Protein AF-A0AAW8L428-F1 (afdb_monomer_lite)

Radius of gyration: 13.75 Å; chains: 1; bounding box: 32×31×36 Å

Secondary structure (DSSP, 8-state):
--B-SSSS-B--B-HHHHHHHHHHHHHTT-----B-TT-BSPPB-GGGGSTTT--HHHHHHHH-HHHHHHHHTBBPGGG--TT-

pLDDT: mean 94.39, std 6.4, range [62.78, 98.5]

Foldseek 3Di:
DDDDDPDRADAFDLQVVVLVVVVVCVVVVDDDAAEDQVFAATGHGPVSCDPVNCDPSNVVLVPDPVNNVRNRGHHHPVVDDPVD

Structure (mmCIF, N/CA/C/O backbone):
data_AF-A0AAW8L428-F1
#
_entry.id   AF-A0AAW8L428-F1
#
loop_
_atom_site.group_PDB
_atom_site.id
_atom_site.type_symbol
_atom_site.label_atom_id
_atom_site.label_alt_id
_atom_site.label_comp_id
_atom_site.label_asym_id
_atom_site.label_entity_id
_atom_site.label_seq_id
_atom_site.pdbx_PDB_ins_code
_atom_site.Cartn_x
_atom_site.Cartn_y
_atom_site.Cartn_z
_atom_site.occupancy
_atom_site.B_iso_or_equiv
_atom_site.auth_seq_id
_atom_site.auth_comp_id
_atom_site.auth_asym_id
_atom_site.auth_atom_id
_atom_site.pdbx_PDB_model_num
ATOM 1 N N . VAL A 1 1 ? 7.950 -12.096 -6.911 1.00 62.78 1 VAL A N 1
ATOM 2 C CA . VAL A 1 1 ? 8.240 -10.710 -7.351 1.00 62.78 1 VAL A CA 1
ATOM 3 C C . VAL A 1 1 ? 7.428 -10.459 -8.603 1.00 62.78 1 VAL A C 1
ATOM 5 O O . VAL A 1 1 ? 7.570 -11.242 -9.534 1.00 62.78 1 VAL A O 1
ATOM 8 N N . SER A 1 2 ? 6.557 -9.450 -8.605 1.00 77.81 2 SER A N 1
ATOM 9 C CA . SER A 1 2 ? 5.764 -9.096 -9.789 1.00 77.81 2 SER A CA 1
ATOM 10 C C . SER A 1 2 ? 6.629 -8.321 -10.782 1.00 77.81 2 SER A C 1
ATOM 12 O O . SER A 1 2 ? 7.475 -7.522 -10.375 1.00 77.81 2 SER A O 1
ATOM 14 N N . ARG A 1 3 ? 6.461 -8.590 -12.078 1.00 84.56 3 ARG A N 1
ATOM 15 C CA . ARG A 1 3 ? 7.222 -7.957 -13.163 1.00 84.56 3 ARG A CA 1
ATOM 16 C C . ARG A 1 3 ? 6.305 -7.594 -14.323 1.00 84.56 3 ARG A C 1
ATOM 18 O O . ARG A 1 3 ? 5.266 -8.228 -14.505 1.00 84.56 3 ARG A O 1
ATOM 25 N N . TYR A 1 4 ? 6.705 -6.596 -15.101 1.00 85.31 4 TYR A N 1
ATOM 26 C CA . TYR A 1 4 ? 6.075 -6.313 -16.388 1.00 85.31 4 TYR A CA 1
ATOM 27 C C . TYR A 1 4 ? 6.322 -7.472 -17.366 1.00 85.31 4 TYR A C 1
ATOM 29 O O . TYR A 1 4 ? 7.321 -8.181 -17.268 1.00 85.31 4 TYR A O 1
ATOM 37 N N . LYS A 1 5 ? 5.398 -7.680 -18.307 1.00 82.31 5 LYS A N 1
ATOM 38 C CA . LYS A 1 5 ? 5.418 -8.840 -19.210 1.00 82.31 5 LYS A CA 1
ATOM 39 C C . LYS A 1 5 ? 6.611 -8.839 -20.175 1.00 82.31 5 LYS A C 1
ATOM 41 O O . LYS A 1 5 ? 7.197 -9.889 -20.408 1.00 82.31 5 LYS A O 1
ATOM 46 N N . ASP A 1 6 ? 6.962 -7.667 -20.700 1.00 88.88 6 ASP A N 1
ATOM 47 C CA . ASP A 1 6 ? 7.886 -7.535 -21.837 1.00 88.88 6 ASP A CA 1
ATOM 48 C C . ASP A 1 6 ? 9.227 -6.874 -21.467 1.00 88.88 6 ASP A C 1
ATOM 50 O O . ASP A 1 6 ? 10.098 -6.704 -22.317 1.00 88.88 6 ASP A O 1
ATOM 54 N N . VAL A 1 7 ? 9.411 -6.498 -20.197 1.00 85.88 7 VAL A N 1
ATOM 55 C CA . VAL A 1 7 ? 10.649 -5.894 -19.683 1.00 85.88 7 VAL A CA 1
ATOM 56 C C . VAL A 1 7 ? 10.978 -6.466 -18.308 1.00 85.88 7 VAL A C 1
ATOM 58 O O . VAL A 1 7 ? 10.081 -6.673 -17.491 1.00 85.88 7 VAL A O 1
ATOM 61 N N . ASP A 1 8 ? 12.264 -6.690 -18.023 1.00 84.44 8 ASP A N 1
ATOM 62 C CA . ASP A 1 8 ? 12.728 -7.199 -16.723 1.00 84.44 8 ASP A CA 1
ATOM 63 C C . ASP A 1 8 ? 12.741 -6.094 -15.654 1.00 84.44 8 ASP A C 1
ATOM 65 O O . ASP A 1 8 ? 13.766 -5.726 -15.085 1.00 84.44 8 ASP A O 1
ATOM 69 N N . GLN A 1 9 ? 11.567 -5.516 -15.417 1.00 86.06 9 GLN A N 1
ATOM 70 C CA . GLN A 1 9 ? 11.338 -4.472 -14.435 1.00 86.06 9 GLN A CA 1
ATOM 71 C C . GLN A 1 9 ? 10.314 -4.958 -13.411 1.00 86.06 9 GLN A C 1
ATOM 73 O O . GLN A 1 9 ? 9.269 -5.511 -13.761 1.00 86.06 9 GLN A O 1
ATOM 78 N N . GLN A 1 10 ? 10.621 -4.742 -12.131 1.00 88.06 10 GLN A N 1
ATOM 79 C CA . GLN A 1 10 ? 9.691 -5.021 -11.041 1.00 88.06 10 GLN A CA 1
ATOM 80 C C . GLN A 1 10 ? 8.482 -4.087 -11.112 1.00 88.06 10 GLN A C 1
ATOM 82 O O . GLN A 1 10 ? 8.612 -2.922 -11.477 1.00 88.06 10 GLN A O 1
ATOM 87 N N . THR A 1 11 ? 7.325 -4.610 -10.729 1.00 93.62 11 THR A N 1
ATOM 88 C CA . THR A 1 11 ? 6.091 -3.844 -10.554 1.00 93.62 11 THR A CA 1
ATOM 89 C C . THR A 1 11 ? 5.373 -4.302 -9.291 1.00 93.62 11 THR A C 1
ATOM 91 O O . THR A 1 11 ? 5.796 -5.267 -8.646 1.00 93.62 11 THR A O 1
ATOM 94 N N . GLY A 1 12 ? 4.291 -3.628 -8.923 1.00 95.44 12 GLY A N 1
ATOM 95 C CA . GLY A 1 12 ? 3.546 -3.942 -7.719 1.00 95.44 12 GLY A CA 1
ATOM 96 C C . GLY A 1 12 ? 2.497 -2.896 -7.388 1.00 95.44 12 GLY A C 1
ATOM 97 O O . GLY A 1 12 ? 1.997 -2.197 -8.264 1.00 95.44 12 GLY A O 1
ATOM 98 N N . LEU A 1 13 ? 2.179 -2.809 -6.103 1.00 96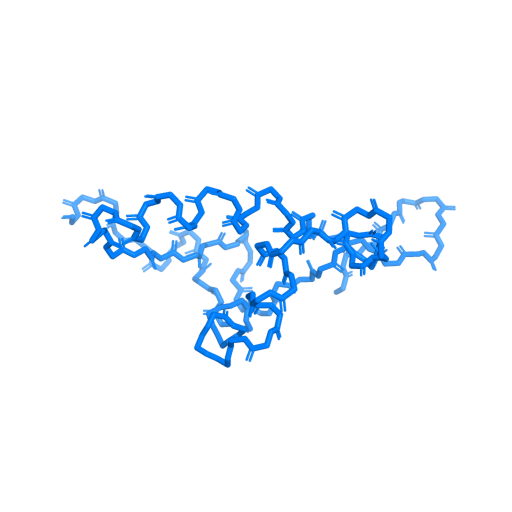.94 13 LEU A N 1
ATOM 99 C CA . LEU A 1 13 ? 1.275 -1.821 -5.540 1.00 96.94 13 LEU A CA 1
ATOM 100 C C . LEU A 1 13 ? 1.798 -0.403 -5.791 1.00 96.94 13 LEU A C 1
ATOM 102 O O . LEU A 1 13 ? 2.934 -0.093 -5.423 1.00 96.94 13 LEU A O 1
ATOM 106 N N . TRP A 1 14 ? 0.952 0.468 -6.340 1.00 97.88 14 TRP A N 1
ATOM 107 C CA . TRP A 1 14 ? 1.212 1.901 -6.351 1.00 97.88 14 TRP A CA 1
ATOM 108 C C . TRP A 1 14 ? 0.907 2.476 -4.966 1.00 97.88 14 TRP A C 1
ATOM 110 O O . TRP A 1 14 ? -0.252 2.644 -4.599 1.00 97.88 14 TRP A O 1
ATOM 120 N N . LEU A 1 15 ? 1.943 2.746 -4.167 1.00 97.62 15 LEU A N 1
ATOM 121 C CA . LEU A 1 15 ? 1.776 2.947 -2.723 1.00 97.62 15 LEU A CA 1
ATOM 122 C C . LEU A 1 15 ? 0.802 4.083 -2.365 1.00 97.62 15 LEU A C 1
ATOM 124 O O . LEU A 1 15 ? -0.005 3.915 -1.457 1.00 97.62 15 LEU A O 1
ATOM 128 N N . GLY A 1 16 ? 0.819 5.187 -3.118 1.00 97.94 16 GLY A N 1
ATOM 129 C CA . GLY A 1 16 ? -0.083 6.322 -2.888 1.00 97.94 16 GLY A CA 1
ATOM 130 C C . GLY A 1 16 ? -1.569 5.984 -3.009 1.00 97.94 16 GLY A C 1
ATOM 131 O O . GLY A 1 16 ? -2.366 6.523 -2.251 1.00 97.94 16 GLY A O 1
ATOM 132 N N . GLU A 1 17 ? -1.947 5.048 -3.888 1.00 98.06 17 GLU A N 1
ATOM 133 C CA . GLU A 1 17 ? -3.353 4.636 -4.024 1.00 98.06 17 GLU A CA 1
ATOM 134 C C . GLU A 1 17 ? -3.873 4.015 -2.724 1.00 98.06 17 GLU A C 1
ATOM 136 O O . GLU A 1 17 ? -4.999 4.281 -2.307 1.00 98.06 17 GLU A O 1
ATOM 141 N N . LEU A 1 18 ? -3.031 3.223 -2.054 1.00 98.25 18 LEU A N 1
ATOM 142 C CA . LEU A 1 18 ? -3.384 2.602 -0.786 1.00 98.25 18 LEU A CA 1
ATOM 143 C C . LEU A 1 18 ? -3.293 3.586 0.379 1.00 98.25 18 LEU A C 1
ATOM 145 O O . LEU A 1 18 ? -4.221 3.649 1.179 1.00 98.25 18 LEU A O 1
ATOM 149 N N . THR A 1 19 ? -2.192 4.332 0.505 1.00 98.44 19 THR A N 1
ATOM 150 C CA . THR A 1 19 ? -1.974 5.176 1.691 1.00 98.44 19 THR A CA 1
ATOM 151 C C . THR A 1 19 ? -3.011 6.289 1.788 1.00 98.44 19 THR A C 1
ATOM 153 O O . THR A 1 19 ? -3.464 6.589 2.886 1.00 98.44 19 THR A O 1
ATOM 156 N N . HIS A 1 20 ? -3.470 6.843 0.660 1.00 98.50 20 HIS A N 1
ATOM 157 C CA . HIS A 1 20 ? -4.530 7.858 0.657 1.00 98.50 20 HIS A CA 1
ATOM 158 C C . HIS A 1 20 ? -5.850 7.331 1.214 1.00 98.50 20 HIS A C 1
ATOM 160 O O . HIS A 1 20 ? -6.470 7.996 2.044 1.00 98.50 20 HIS A O 1
ATOM 166 N N . ALA A 1 21 ? -6.271 6.140 0.784 1.00 98.19 21 ALA A N 1
ATOM 167 C CA . ALA A 1 21 ? -7.479 5.507 1.301 1.00 98.19 21 ALA A CA 1
ATOM 168 C C . ALA A 1 21 ? -7.304 5.115 2.775 1.00 98.19 21 ALA A C 1
ATOM 170 O O . ALA A 1 21 ? -8.155 5.432 3.605 1.00 98.19 21 ALA A O 1
ATOM 171 N N . TYR A 1 22 ? -6.173 4.487 3.104 1.00 98.19 22 TYR A N 1
ATOM 172 C CA . TYR A 1 22 ? -5.875 4.012 4.450 1.00 98.19 22 TYR A CA 1
ATOM 173 C C . TYR A 1 22 ? -5.880 5.150 5.475 1.00 98.19 22 TYR A C 1
ATOM 175 O O . TYR A 1 22 ? -6.486 5.023 6.538 1.00 98.19 22 TYR A O 1
ATOM 183 N N . ASP A 1 23 ? -5.254 6.282 5.140 1.00 98.25 23 ASP A N 1
ATOM 184 C CA . ASP A 1 23 ? -5.227 7.473 5.989 1.00 98.25 23 ASP A CA 1
ATOM 185 C C . ASP A 1 23 ? -6.631 8.024 6.240 1.00 98.25 23 ASP A C 1
ATOM 187 O O . ASP A 1 23 ? -6.921 8.490 7.339 1.00 98.25 23 ASP A O 1
ATOM 191 N N . GLU A 1 24 ? -7.512 7.999 5.239 1.00 98.38 24 GLU A N 1
ATOM 192 C CA . GLU A 1 24 ? -8.866 8.520 5.407 1.00 98.38 24 GLU A CA 1
ATOM 193 C C . GLU A 1 24 ? -9.707 7.640 6.331 1.00 98.38 24 GLU A C 1
ATOM 195 O O . GLU A 1 24 ? -10.378 8.159 7.220 1.00 98.38 24 GLU A O 1
ATOM 200 N N . PHE A 1 25 ? -9.619 6.317 6.198 1.00 98.12 25 PHE A N 1
ATOM 201 C CA . PHE A 1 25 ? -10.320 5.402 7.098 1.00 98.12 25 PHE A CA 1
ATOM 202 C C . PHE A 1 25 ? -9.739 5.416 8.520 1.00 98.12 25 PHE A C 1
ATOM 204 O O . PHE A 1 25 ? -10.497 5.399 9.492 1.00 98.12 25 PHE A O 1
ATOM 211 N N . GLU A 1 26 ? -8.416 5.527 8.668 1.00 97.38 26 GLU A N 1
ATOM 212 C CA . GLU A 1 26 ? -7.769 5.591 9.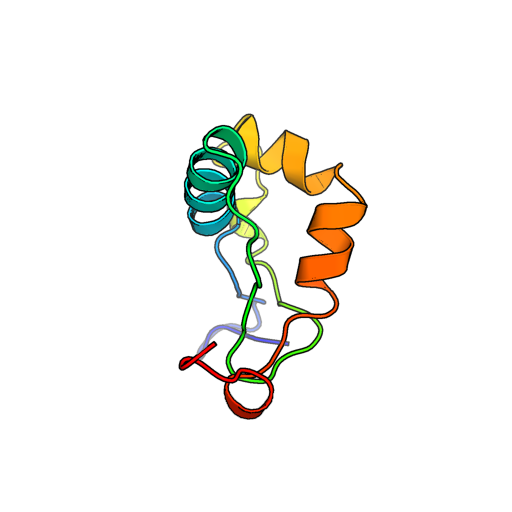983 1.00 97.38 26 GLU A CA 1
ATOM 213 C C . GLU A 1 26 ? -8.166 6.861 10.750 1.00 97.38 26 GLU A C 1
ATOM 215 O O . GLU A 1 26 ? -8.438 6.791 11.949 1.00 97.38 26 GLU A O 1
ATOM 220 N N . LYS A 1 27 ? -8.301 8.012 10.072 1.00 97.88 27 LYS A N 1
ATOM 221 C CA . LYS A 1 27 ? -8.801 9.256 10.695 1.00 97.88 27 LYS A CA 1
ATOM 222 C C . LYS A 1 27 ? -10.191 9.104 11.309 1.00 97.88 27 LYS A C 1
ATOM 224 O O . LYS A 1 27 ? -10.502 9.795 12.274 1.00 97.88 27 LYS A O 1
ATOM 229 N N . GLN A 1 28 ? -11.022 8.229 10.747 1.00 98.19 28 GLN A N 1
ATOM 230 C CA . GLN A 1 28 ? -12.358 7.933 11.267 1.00 98.19 28 GLN A CA 1
ATOM 231 C C . GLN A 1 28 ? -12.338 6.855 12.366 1.00 98.19 28 GLN A C 1
ATOM 233 O O . GLN A 1 28 ? -13.383 6.524 12.920 1.00 98.19 28 GLN A O 1
ATOM 238 N N . GLY A 1 29 ? -11.162 6.313 12.699 1.00 97.62 29 GLY A N 1
ATOM 239 C CA . GLY A 1 29 ? -10.986 5.283 13.719 1.00 97.62 29 GLY A CA 1
ATOM 240 C C . GLY A 1 29 ? -11.318 3.866 13.249 1.00 97.62 29 GLY A C 1
ATOM 241 O O . GLY A 1 29 ? -11.512 2.990 14.091 1.00 97.62 29 GLY A O 1
ATOM 242 N N . TYR A 1 30 ? -11.397 3.618 11.936 1.00 96.44 30 TYR A N 1
ATOM 243 C CA . TYR A 1 30 ? -11.636 2.270 11.423 1.00 96.44 30 TYR A CA 1
ATOM 244 C C . TYR A 1 30 ? -10.391 1.391 11.554 1.00 96.44 30 TYR A C 1
ATOM 246 O O . TYR A 1 30 ? -9.282 1.785 11.184 1.00 96.44 30 TYR A O 1
ATOM 254 N N . VAL A 1 31 ? -10.604 0.165 12.033 1.00 92.38 31 VAL A N 1
ATOM 255 C CA . VAL A 1 31 ? -9.617 -0.917 11.955 1.00 92.38 31 VAL A CA 1
ATOM 256 C C . VAL A 1 31 ? -9.594 -1.436 10.521 1.00 92.38 31 VAL A C 1
ATOM 258 O O . VAL A 1 31 ? -10.644 -1.584 9.899 1.00 92.38 31 VAL A O 1
ATOM 261 N N . GLN A 1 32 ? -8.398 -1.674 9.987 1.00 94.31 32 GLN A N 1
ATOM 262 C CA . GLN A 1 32 ? -8.200 -2.009 8.581 1.00 94.31 32 GLN A CA 1
ATOM 263 C C . GLN A 1 32 ? -7.275 -3.213 8.443 1.00 94.31 32 GLN A C 1
ATOM 265 O O . GLN A 1 32 ? -6.146 -3.187 8.933 1.00 94.31 32 GLN A O 1
ATOM 270 N N . ASP A 1 33 ? -7.730 -4.220 7.702 1.00 93.75 33 ASP A N 1
ATOM 271 C CA . ASP A 1 33 ? -6.901 -5.326 7.237 1.00 93.75 33 ASP A CA 1
ATOM 272 C C . ASP A 1 33 ? -6.484 -5.094 5.783 1.00 93.75 33 ASP A C 1
ATOM 274 O O . ASP A 1 33 ? -7.284 -4.676 4.943 1.00 93.75 33 ASP A O 1
ATOM 278 N N . ILE A 1 34 ? -5.222 -5.391 5.462 1.00 96.31 34 ILE A N 1
ATOM 279 C CA . ILE A 1 34 ? -4.709 -5.309 4.091 1.00 96.31 34 ILE A CA 1
ATOM 280 C C . ILE A 1 34 ? -4.591 -6.723 3.527 1.00 96.31 34 ILE A C 1
ATOM 282 O O . ILE A 1 34 ? -3.863 -7.569 4.055 1.00 96.31 34 ILE A O 1
ATOM 286 N N . VAL A 1 35 ? -5.285 -6.959 2.415 1.00 96.81 35 VAL A N 1
ATOM 287 C CA . VAL A 1 35 ? -5.340 -8.250 1.724 1.00 96.81 35 VAL A CA 1
ATOM 288 C C . VAL A 1 35 ? -4.657 -8.129 0.365 1.00 96.81 35 VAL A C 1
ATOM 290 O O . VAL A 1 35 ? -4.908 -7.184 -0.382 1.00 96.81 35 VAL A O 1
ATOM 293 N N . SER A 1 36 ? -3.822 -9.102 0.005 1.00 96.75 36 SER A N 1
ATOM 294 C CA . SER A 1 36 ? -3.262 -9.232 -1.345 1.00 96.75 36 SER A CA 1
ATOM 295 C C . SER A 1 36 ? -3.616 -10.598 -1.946 1.00 96.75 36 SER A C 1
ATOM 297 O O . SER A 1 36 ? -3.884 -11.535 -1.197 1.00 96.75 36 SER A O 1
ATOM 299 N N . PRO A 1 37 ? -3.609 -10.778 -3.284 1.00 95.56 37 PRO A N 1
ATOM 300 C CA . PRO A 1 37 ? -4.098 -12.014 -3.908 1.00 95.56 37 PRO A CA 1
ATOM 301 C C . PRO A 1 37 ? -3.466 -13.305 -3.374 1.00 95.56 37 PRO A C 1
ATOM 303 O O . PRO A 1 37 ? -4.143 -14.323 -3.267 1.00 95.56 37 PRO A O 1
ATOM 306 N N . ASN A 1 38 ? -2.179 -13.254 -3.020 1.00 95.38 38 ASN A N 1
ATOM 307 C CA . ASN A 1 38 ? -1.435 -14.397 -2.488 1.00 95.38 38 ASN A CA 1
ATOM 308 C C . ASN A 1 38 ? -1.081 -14.252 -0.998 1.00 95.38 38 ASN A C 1
ATOM 310 O O . ASN A 1 38 ? -0.492 -15.174 -0.435 1.00 95.38 38 ASN A O 1
ATOM 314 N N . GLY A 1 39 ? -1.423 -13.124 -0.369 1.00 96.94 39 GLY A N 1
ATOM 315 C CA . GLY A 1 39 ? -0.970 -12.778 0.975 1.00 96.94 39 GLY A CA 1
ATOM 316 C C . GLY A 1 39 ? 0.546 -12.569 1.071 1.00 96.94 39 GLY A C 1
ATOM 317 O O . GLY A 1 39 ? 1.286 -12.602 0.082 1.00 96.94 39 GLY A O 1
ATOM 318 N N . GLY A 1 40 ? 1.020 -12.360 2.297 1.00 96.31 40 GLY A N 1
ATOM 319 C CA . GLY A 1 40 ? 2.425 -12.156 2.623 1.00 96.31 40 GLY A CA 1
ATOM 320 C C . GLY A 1 40 ? 2.971 -10.820 2.121 1.00 96.31 40 GLY A C 1
ATOM 321 O O . GLY A 1 40 ? 2.299 -9.786 2.180 1.00 96.31 40 GLY A O 1
ATOM 322 N N . LYS A 1 41 ? 4.224 -10.838 1.652 1.00 96.81 41 LYS A N 1
ATOM 323 C CA . LYS A 1 41 ? 4.954 -9.626 1.273 1.00 96.81 41 LYS A CA 1
ATOM 324 C C . LYS A 1 41 ? 4.397 -9.015 -0.009 1.00 96.81 41 LYS A C 1
ATOM 326 O O . LYS A 1 41 ? 4.593 -9.552 -1.102 1.00 96.81 41 LYS A O 1
ATOM 331 N N . THR A 1 42 ? 3.821 -7.828 0.125 1.00 95.94 42 THR A N 1
ATOM 332 C CA . THR A 1 42 ? 3.326 -7.032 -0.997 1.00 95.94 42 THR A CA 1
ATOM 333 C C . THR A 1 42 ? 4.495 -6.446 -1.794 1.00 95.94 42 THR A C 1
ATOM 335 O O . THR A 1 42 ? 5.332 -5.737 -1.228 1.00 95.94 42 THR A O 1
ATOM 338 N N . PRO A 1 43 ? 4.605 -6.720 -3.107 1.00 95.44 43 PRO A N 1
ATOM 339 C CA . PRO A 1 43 ? 5.548 -6.010 -3.960 1.00 95.44 43 PRO A CA 1
ATOM 340 C C . PRO A 1 43 ? 5.061 -4.571 -4.163 1.00 95.44 43 PRO A C 1
ATOM 342 O O . PRO A 1 43 ? 3.900 -4.362 -4.503 1.00 95.44 43 PRO A O 1
ATOM 345 N N . ILE A 1 44 ? 5.945 -3.591 -3.982 1.00 95.44 44 ILE A N 1
ATOM 346 C CA . ILE A 1 44 ? 5.663 -2.169 -4.227 1.00 95.44 44 ILE A CA 1
ATOM 347 C C . ILE A 1 44 ? 6.231 -1.791 -5.596 1.00 95.44 44 ILE A C 1
ATOM 349 O O . ILE A 1 44 ? 7.333 -2.218 -5.941 1.00 95.44 44 ILE A O 1
ATOM 353 N N . GLU A 1 45 ? 5.489 -1.005 -6.374 1.00 96.19 45 GLU A N 1
ATOM 354 C CA . GLU A 1 45 ? 5.972 -0.416 -7.623 1.00 96.19 45 GLU A CA 1
ATOM 355 C C . GLU A 1 45 ? 7.059 0.629 -7.310 1.00 96.19 45 GLU A C 1
ATOM 357 O O . GLU A 1 45 ? 6.753 1.660 -6.710 1.00 96.19 45 GLU A O 1
ATOM 362 N N . PRO A 1 46 ? 8.328 0.434 -7.720 1.00 94.88 46 PRO A N 1
ATOM 363 C CA . PRO A 1 46 ? 9.397 1.377 -7.387 1.00 94.88 46 PRO A CA 1
ATOM 364 C C . PRO A 1 46 ? 9.117 2.809 -7.859 1.00 94.88 46 PRO A C 1
ATOM 366 O O . PRO A 1 46 ? 9.514 3.771 -7.199 1.00 94.88 46 PRO A O 1
ATOM 369 N N . LYS A 1 47 ? 8.397 2.972 -8.979 1.00 95.38 47 LYS A N 1
ATOM 370 C CA . LYS A 1 47 ? 8.003 4.295 -9.479 1.00 95.38 47 LYS A CA 1
ATOM 371 C C . LYS A 1 47 ? 7.062 5.033 -8.533 1.00 95.38 47 LYS A C 1
ATOM 373 O O . LYS A 1 47 ? 7.094 6.255 -8.549 1.00 95.38 47 LYS A O 1
ATOM 378 N N . SER A 1 48 ? 6.282 4.356 -7.690 1.00 96.56 48 SER A N 1
ATOM 379 C CA . SER A 1 48 ? 5.387 5.040 -6.746 1.00 96.56 48 SER A CA 1
ATOM 380 C C . SER A 1 48 ? 6.123 5.680 -5.564 1.00 96.56 48 SER A C 1
ATOM 382 O O . SER A 1 48 ? 5.500 6.389 -4.781 1.00 96.56 48 SER A O 1
ATOM 384 N N . LEU A 1 49 ? 7.430 5.433 -5.417 1.00 95.75 49 LEU A N 1
ATOM 385 C CA . LEU A 1 49 ? 8.258 5.962 -4.326 1.00 95.75 49 LEU A CA 1
ATOM 386 C C . LEU A 1 49 ? 9.123 7.158 -4.748 1.00 95.75 49 LEU A C 1
ATOM 388 O O . LEU A 1 49 ? 9.784 7.775 -3.913 1.00 95.75 49 LEU A O 1
ATOM 392 N N . VAL A 1 50 ? 9.155 7.510 -6.039 1.00 96.62 50 VAL A N 1
ATOM 393 C CA . VAL A 1 50 ? 10.027 8.603 -6.491 1.00 96.62 50 VAL A CA 1
ATOM 394 C C . VAL A 1 50 ? 9.496 9.962 -6.012 1.00 96.62 50 VAL A C 1
ATOM 396 O O . VAL A 1 50 ? 8.280 10.159 -5.970 1.00 96.62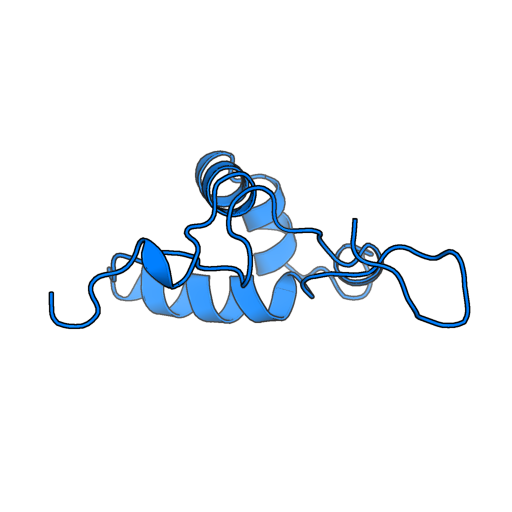 50 VAL A O 1
ATOM 399 N N . PRO A 1 51 ? 10.367 10.949 -5.712 1.00 94.69 51 PRO A N 1
ATOM 400 C CA . PRO A 1 51 ? 9.958 12.213 -5.089 1.00 94.69 51 PRO A CA 1
ATOM 401 C C . PRO A 1 51 ? 8.882 13.014 -5.831 1.00 94.69 51 PRO A C 1
ATOM 403 O O . PRO A 1 51 ? 8.199 13.816 -5.199 1.00 94.69 51 PRO A O 1
ATOM 406 N N . LEU A 1 52 ? 8.746 12.813 -7.147 1.00 95.12 52 LEU A N 1
ATOM 407 C CA . LEU A 1 52 ? 7.744 13.482 -7.979 1.00 95.12 52 LEU A CA 1
ATOM 408 C C . LEU A 1 52 ? 6.310 13.015 -7.678 1.00 95.12 52 LEU A C 1
ATOM 410 O O . LEU A 1 52 ? 5.380 13.789 -7.870 1.00 95.12 52 LEU A O 1
ATOM 414 N N . VAL A 1 53 ? 6.135 11.768 -7.226 1.00 95.38 53 VAL A N 1
ATOM 415 C CA . VAL A 1 53 ? 4.814 11.161 -6.974 1.00 95.38 53 VAL A CA 1
ATOM 416 C C . VAL A 1 53 ? 4.606 10.752 -5.516 1.00 95.38 53 VAL A C 1
ATOM 418 O O . VAL A 1 53 ? 3.469 10.687 -5.065 1.00 95.38 53 VAL A O 1
ATOM 421 N N . ALA A 1 54 ? 5.682 10.510 -4.762 1.00 97.56 54 ALA A N 1
ATOM 422 C CA . ALA A 1 54 ? 5.621 10.202 -3.338 1.00 97.56 54 ALA A CA 1
ATOM 423 C C . ALA A 1 54 ? 5.336 11.475 -2.530 1.00 97.56 54 ALA A C 1
ATOM 425 O O . ALA A 1 54 ? 6.241 12.245 -2.174 1.00 97.56 54 ALA A O 1
ATOM 426 N N . ASP A 1 55 ? 4.059 11.715 -2.263 1.00 97.75 55 ASP A N 1
ATOM 427 C CA . ASP A 1 55 ? 3.601 12.832 -1.449 1.00 97.75 55 ASP A CA 1
ATOM 428 C C . ASP A 1 55 ? 3.808 12.585 0.057 1.00 97.75 55 ASP A C 1
ATOM 430 O O . ASP A 1 55 ? 4.561 11.701 0.476 1.00 97.75 55 ASP A O 1
ATOM 434 N N . LYS A 1 56 ? 3.190 13.425 0.893 1.00 98.06 56 LYS A N 1
ATOM 435 C CA . LYS A 1 56 ? 3.321 13.323 2.347 1.00 98.06 56 LYS A CA 1
ATOM 436 C C . LYS A 1 56 ? 2.771 12.002 2.897 1.00 98.06 56 LYS A C 1
ATOM 438 O O . LYS A 1 56 ? 3.441 11.413 3.737 1.00 98.06 56 LYS A O 1
ATOM 443 N N . SER A 1 57 ? 1.617 11.537 2.416 1.00 98.31 57 SER A N 1
ATOM 444 C CA . SER A 1 57 ? 0.992 10.292 2.885 1.00 98.31 57 SER A CA 1
ATOM 445 C C . SER A 1 57 ? 1.915 9.102 2.624 1.00 98.31 57 SER A C 1
ATOM 447 O O . SER A 1 57 ? 2.252 8.356 3.544 1.00 98.31 57 SER A O 1
ATOM 449 N N . VAL A 1 58 ? 2.447 9.008 1.400 1.00 98.31 58 VAL A N 1
ATOM 450 C CA . VAL A 1 58 ? 3.410 7.963 1.021 1.00 98.31 58 VAL A CA 1
ATOM 451 C C . VAL A 1 58 ? 4.653 8.005 1.911 1.00 98.31 58 VAL A C 1
ATOM 453 O O . VAL A 1 58 ? 5.050 6.987 2.472 1.00 98.31 58 VAL A O 1
ATOM 456 N N . LYS A 1 59 ? 5.261 9.186 2.074 1.00 98.19 59 LYS A N 1
ATOM 457 C CA . LYS A 1 59 ? 6.509 9.362 2.840 1.00 98.19 59 LYS A CA 1
ATOM 458 C C . LYS A 1 59 ? 6.355 9.091 4.332 1.00 98.19 59 LYS A C 1
ATOM 460 O O . LYS A 1 59 ? 7.316 8.654 4.965 1.00 98.19 59 LYS A O 1
ATOM 465 N N . ASP A 1 60 ? 5.201 9.417 4.902 1.00 98.31 60 ASP A N 1
ATOM 466 C CA . ASP A 1 60 ? 4.921 9.162 6.312 1.00 98.31 60 ASP A CA 1
ATOM 467 C C . ASP A 1 60 ? 4.719 7.657 6.537 1.00 98.31 60 ASP A C 1
ATOM 469 O O . ASP A 1 60 ? 5.361 7.082 7.414 1.00 98.31 60 ASP A O 1
ATOM 473 N N . ARG A 1 61 ? 3.923 6.997 5.685 1.00 97.69 61 ARG A N 1
ATOM 474 C CA . ARG A 1 61 ? 3.658 5.553 5.771 1.00 97.69 61 ARG A CA 1
ATOM 475 C C . ARG A 1 61 ? 4.865 4.683 5.445 1.00 97.69 61 ARG A C 1
ATOM 477 O O . ARG A 1 61 ? 5.029 3.630 6.048 1.00 97.69 61 ARG A O 1
ATOM 484 N N . GLU A 1 62 ? 5.756 5.130 4.564 1.00 96.50 62 GLU A N 1
ATOM 485 C CA . GLU A 1 62 ? 7.024 4.437 4.299 1.00 96.50 62 GLU A CA 1
ATOM 486 C C . GLU A 1 62 ? 7.913 4.343 5.554 1.00 96.50 62 GLU A C 1
ATOM 488 O O . GLU A 1 62 ? 8.675 3.391 5.716 1.00 96.50 62 GLU A O 1
ATOM 493 N N . LYS A 1 63 ? 7.799 5.317 6.467 1.00 97.25 63 LYS A N 1
ATOM 494 C CA . LYS A 1 63 ? 8.552 5.371 7.731 1.00 97.25 63 LYS A CA 1
ATOM 495 C C . LYS A 1 63 ? 7.793 4.761 8.910 1.00 97.25 63 LYS A C 1
ATOM 497 O O . LYS A 1 63 ? 8.370 4.606 9.986 1.00 97.25 63 LYS A O 1
ATOM 502 N N . ASP A 1 64 ? 6.518 4.439 8.726 1.00 97.94 64 ASP A N 1
ATOM 503 C CA . ASP A 1 64 ? 5.671 3.817 9.733 1.00 97.94 64 ASP A CA 1
ATOM 504 C C . ASP A 1 64 ? 5.927 2.305 9.759 1.00 97.94 64 ASP A C 1
ATOM 506 O O . ASP A 1 64 ? 5.499 1.544 8.888 1.00 97.94 64 ASP A O 1
ATOM 510 N N . GLN A 1 65 ? 6.636 1.854 10.794 1.00 97.88 65 GLN A N 1
ATOM 511 C CA . GLN A 1 65 ? 7.004 0.451 10.930 1.00 97.88 65 GLN A CA 1
ATOM 512 C C . GLN A 1 65 ? 5.784 -0.468 11.082 1.00 97.88 65 GLN A C 1
ATOM 514 O O . GLN A 1 65 ? 5.844 -1.615 10.635 1.00 97.88 65 GLN A O 1
ATOM 519 N N . ALA A 1 66 ? 4.690 -0.002 11.692 1.00 96.50 66 ALA A N 1
ATOM 520 C CA . ALA A 1 66 ? 3.480 -0.803 11.843 1.00 96.50 66 ALA A CA 1
ATOM 521 C C . ALA A 1 66 ? 2.820 -1.017 10.477 1.00 96.50 66 ALA A C 1
ATOM 523 O O . ALA A 1 66 ? 2.583 -2.157 10.077 1.00 96.50 66 ALA A O 1
ATOM 524 N N . PHE A 1 67 ? 2.644 0.060 9.712 1.00 97.56 67 PHE A N 1
ATOM 525 C CA . PHE A 1 67 ? 2.093 -0.008 8.362 1.00 97.56 67 PHE A CA 1
ATOM 526 C C . PHE A 1 67 ? 2.950 -0.866 7.414 1.00 97.56 67 PHE A C 1
ATOM 528 O O . PHE A 1 67 ? 2.437 -1.743 6.717 1.00 97.56 67 PHE A O 1
ATOM 535 N N . ILE A 1 68 ? 4.277 -0.699 7.431 1.00 96.88 68 ILE A N 1
ATOM 536 C CA . ILE A 1 68 ? 5.184 -1.536 6.628 1.00 96.88 68 ILE A CA 1
ATOM 537 C C . ILE A 1 68 ? 5.118 -3.012 7.043 1.00 96.88 68 ILE A C 1
ATOM 539 O O . ILE A 1 68 ? 5.232 -3.900 6.194 1.00 96.88 68 ILE A O 1
ATOM 543 N N . THR A 1 69 ? 4.888 -3.296 8.326 1.00 97.00 69 THR A N 1
ATOM 544 C CA . THR A 1 69 ? 4.707 -4.670 8.814 1.00 97.00 69 THR A CA 1
ATOM 545 C C . THR A 1 69 ? 3.415 -5.289 8.278 1.00 97.00 69 THR A C 1
ATOM 547 O O . THR A 1 69 ? 3.440 -6.462 7.903 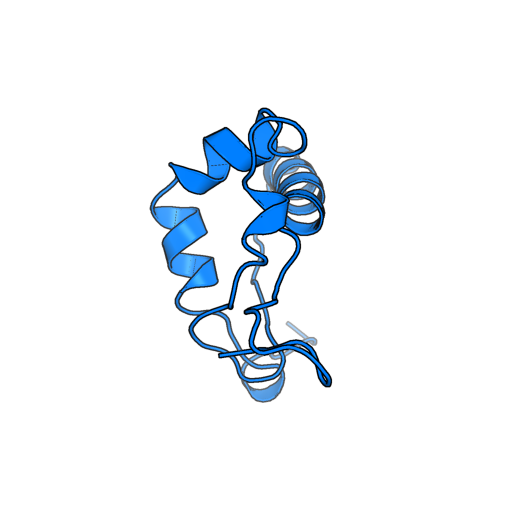1.00 97.00 69 THR A O 1
ATOM 550 N N . LEU A 1 70 ? 2.327 -4.514 8.159 1.00 96.69 70 LEU A N 1
ATOM 551 C CA . LEU A 1 70 ? 1.094 -4.962 7.498 1.00 96.69 70 LEU A CA 1
ATOM 552 C C . LEU A 1 70 ? 1.352 -5.310 6.027 1.00 96.69 70 LEU A C 1
ATOM 554 O O . LEU A 1 70 ? 1.004 -6.400 5.581 1.00 96.69 70 LEU A O 1
ATOM 558 N N . LEU A 1 71 ? 2.052 -4.447 5.280 1.00 97.38 71 LEU A N 1
ATOM 559 C CA . LEU A 1 71 ? 2.389 -4.720 3.875 1.00 97.38 71 LEU A CA 1
ATOM 560 C C . LEU A 1 71 ? 3.316 -5.927 3.688 1.00 97.38 71 LEU A C 1
ATOM 562 O O . LEU A 1 71 ? 3.256 -6.599 2.653 1.00 97.38 71 LEU A O 1
ATOM 566 N N . ALA A 1 72 ? 4.174 -6.212 4.667 1.00 97.19 72 ALA A N 1
ATOM 567 C CA . ALA A 1 72 ? 5.039 -7.386 4.655 1.00 97.19 72 ALA A CA 1
ATOM 568 C C . ALA A 1 72 ? 4.284 -8.696 4.951 1.00 97.19 72 ALA A C 1
ATOM 570 O O . ALA A 1 72 ? 4.773 -9.760 4.567 1.00 97.19 72 ALA A O 1
ATOM 571 N N . ASN A 1 73 ? 3.116 -8.623 5.597 1.00 97.44 73 ASN A N 1
ATOM 572 C CA . ASN A 1 73 ? 2.366 -9.772 6.109 1.00 97.44 73 ASN A CA 1
ATOM 573 C C . ASN A 1 73 ? 0.870 -9.681 5.773 1.00 97.44 73 ASN A C 1
ATOM 575 O O . ASN A 1 73 ? 0.029 -9.970 6.619 1.00 97.44 73 ASN A O 1
ATOM 579 N N . THR A 1 74 ? 0.531 -9.271 4.549 1.00 97.88 74 THR A N 1
ATOM 580 C CA . THR A 1 74 ? -0.877 -9.155 4.142 1.00 97.88 74 THR A CA 1
ATOM 581 C C . THR A 1 74 ? -1.598 -10.495 4.231 1.00 97.88 74 THR A C 1
ATOM 583 O O . THR A 1 74 ? -1.012 -11.549 3.968 1.00 97.88 74 THR A O 1
ATOM 586 N N . PHE A 1 75 ? -2.886 -10.464 4.548 1.00 96.75 75 PHE A N 1
ATOM 587 C CA . PHE A 1 75 ? -3.730 -11.646 4.421 1.00 96.75 75 PHE A CA 1
ATOM 588 C C . PHE A 1 75 ? -3.905 -12.015 2.945 1.00 96.75 75 PHE A C 1
ATOM 590 O O . PHE A 1 75 ? -3.779 -11.165 2.056 1.00 96.75 75 PHE A O 1
ATOM 597 N N . LYS A 1 76 ? -4.234 -13.276 2.665 1.00 97.06 76 LYS A N 1
ATOM 598 C CA . LYS A 1 76 ? -4.861 -13.660 1.387 1.00 97.06 76 LYS A CA 1
ATOM 599 C C . LYS A 1 76 ? -6.379 -13.732 1.557 1.00 97.06 76 LYS A C 1
ATOM 601 O O . LYS A 1 76 ? -6.849 -13.902 2.679 1.00 97.06 76 LYS A O 1
ATOM 606 N N . PRO A 1 77 ? -7.170 -13.685 0.468 1.00 96.38 77 PRO A N 1
ATOM 607 C CA . PRO A 1 77 ? -8.629 -13.714 0.568 1.00 96.38 77 PRO A CA 1
ATOM 608 C C . PRO A 1 77 ? -9.186 -14.900 1.364 1.00 96.38 77 PRO A C 1
ATOM 610 O O . PRO A 1 77 ? -10.212 -14.767 2.014 1.00 96.38 77 PRO A O 1
ATOM 613 N N . SER A 1 78 ? -8.505 -16.052 1.348 1.00 96.12 78 SER A N 1
ATOM 614 C CA . SER A 1 78 ? -8.927 -17.235 2.110 1.00 96.12 78 SER A CA 1
ATOM 615 C C . SER A 1 78 ? -8.729 -17.124 3.625 1.00 96.12 78 SER A C 1
ATOM 617 O O . SER A 1 78 ? -9.210 -17.997 4.338 1.00 96.12 78 SER A O 1
ATOM 619 N N . ASP A 1 79 ? -7.977 -16.132 4.104 1.00 94.69 79 ASP A N 1
ATOM 620 C CA . ASP A 1 79 ? -7.732 -15.920 5.537 1.00 94.69 79 ASP A CA 1
ATOM 621 C C . ASP A 1 79 ? -8.793 -15.007 6.170 1.00 94.69 79 ASP A C 1
ATOM 623 O O . ASP A 1 79 ? -8.844 -14.885 7.390 1.00 94.69 79 ASP A O 1
ATOM 627 N N . ILE A 1 80 ? -9.629 -14.363 5.349 1.00 93.69 80 ILE A N 1
ATOM 628 C CA . ILE A 1 80 ? -10.621 -13.383 5.785 1.00 93.69 8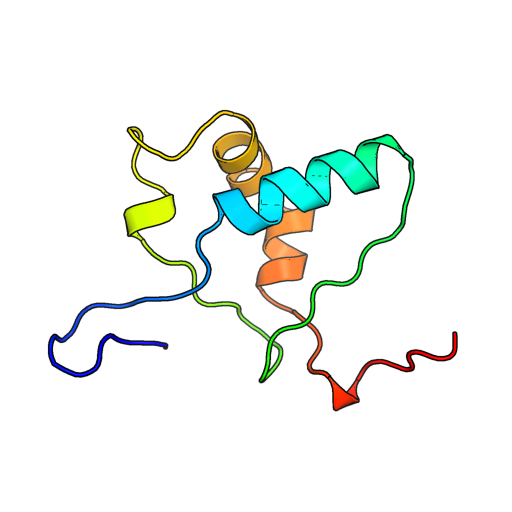0 ILE A CA 1
ATOM 629 C C . ILE A 1 80 ? -12.002 -14.024 5.856 1.00 93.69 80 ILE A C 1
ATOM 631 O O . ILE A 1 80 ? -12.469 -14.652 4.902 1.00 93.69 80 ILE A O 1
ATOM 635 N N . ASN A 1 81 ? -12.690 -13.787 6.966 1.00 91.12 81 ASN A N 1
ATOM 636 C CA . ASN A 1 81 ? -14.120 -14.009 7.074 1.00 91.12 81 ASN A CA 1
ATOM 637 C C . ASN A 1 81 ? -14.847 -12.671 6.894 1.00 91.12 81 ASN A C 1
ATOM 639 O O . ASN A 1 81 ? -14.816 -11.817 7.766 1.00 91.12 81 ASN A O 1
ATOM 643 N N . TRP A 1 82 ? -15.490 -12.477 5.744 1.00 86.38 82 TRP A N 1
ATOM 644 C CA . TRP A 1 82 ? -16.146 -11.209 5.395 1.00 86.38 82 TRP A CA 1
ATOM 645 C C . TRP A 1 82 ? -17.481 -10.973 6.119 1.00 86.38 82 TRP A C 1
ATOM 647 O O . TRP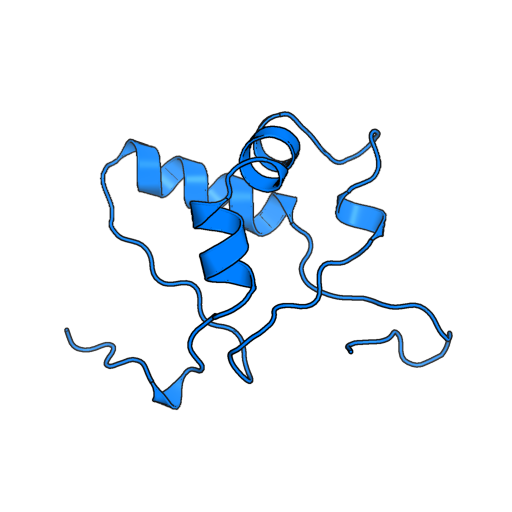 A 1 82 ? -18.083 -9.918 5.940 1.00 86.38 82 TRP A O 1
ATOM 657 N N . GLN A 1 83 ? -17.987 -11.979 6.839 1.00 87.88 83 GLN A N 1
ATOM 658 C CA . GLN A 1 83 ? -19.247 -11.897 7.586 1.00 87.88 83 GLN A CA 1
ATOM 659 C C . GLN A 1 83 ? -19.064 -11.424 9.029 1.00 87.88 83 GLN A C 1
ATOM 661 O O . GLN A 1 83 ? -20.069 -11.175 9.696 1.00 87.88 83 GLN A O 1
ATOM 666 N N . ASP A 1 84 ? -17.816 -11.347 9.491 1.00 64.62 84 ASP A N 1
ATOM 667 C CA . ASP A 1 84 ? -17.469 -10.673 10.741 1.00 64.62 84 ASP A CA 1
ATOM 668 C C . ASP A 1 84 ? -17.567 -9.149 10.554 1.00 64.62 84 ASP A C 1
ATOM 670 O O . ASP A 1 84 ? -18.035 -8.477 11.504 1.00 64.62 84 ASP A O 1
#

Sequence (84 aa):
VSRYKDVDQQTGLWLGELTHAYDEFEKQGYVQDIVSPNGGKTPIEPKSLVPLVADKSVKDREKDQAFITLLANTFKPSDINWQD